Protein AF-A0A2M7MSL5-F1 (afdb_monomer)

Solvent-accessible surface area (backbone atoms only — not comparable to full-atom values): 5335 Å² total; per-residue (Å²): 137,92,81,90,79,94,71,60,69,68,60,51,52,53,47,42,52,52,16,54,78,70,78,41,50,56,66,59,48,51,52,51,53,50,48,49,66,73,65,53,67,76,76,72,66,83,70,76,83,78,79,73,89,79,81,90,74,94,68,81,61,90,91,64,56,86,88,42,64,66,69,45,48,54,66,65,67,77,107

Nearest PDB structures (foldseek):
  5x3t-assembly1_G  TM=6.299E-01  e=2.898E-01  Mycobacterium tuberculosis H37Rv

pLDDT: mean 88.01, std 8.88, range [56.06, 97.5]

Radius of gyration: 28.51 Å; Cα contacts (8 Å, |Δi|>4): 15; chains: 1; bounding box: 48×28×70 Å

Structure (mmCIF, N/CA/C/O backbone):
data_AF-A0A2M7MSL5-F1
#
_entry.id   AF-A0A2M7MSL5-F1
#
loop_
_atom_site.group_PDB
_atom_site.id
_atom_site.type_symbol
_atom_site.label_atom_id
_atom_site.label_alt_id
_atom_site.label_comp_id
_atom_site.label_asym_id
_atom_site.label_entity_id
_atom_site.label_seq_id
_atom_site.pdbx_PDB_ins_code
_atom_site.Cartn_x
_atom_site.Cartn_y
_atom_site.Cartn_z
_atom_site.occupancy
_atom_site.B_iso_or_equiv
_atom_site.auth_seq_id
_atom_site.auth_comp_id
_atom_site.auth_asym_id
_atom_site.auth_atom_id
_atom_site.pdbx_PDB_model_num
ATOM 1 N N . MET A 1 1 ? -8.593 -14.497 8.728 1.00 86.19 1 MET A N 1
ATOM 2 C CA . MET A 1 1 ? -8.132 -14.914 10.075 1.00 86.19 1 MET A CA 1
ATOM 3 C C . MET A 1 1 ? -8.335 -13.746 11.030 1.00 86.19 1 MET A C 1
ATOM 5 O O . MET A 1 1 ? -8.145 -12.617 10.597 1.00 86.19 1 MET A O 1
ATOM 9 N N . ARG A 1 2 ? -8.753 -13.982 12.282 1.00 91.62 2 ARG A N 1
ATOM 10 C CA . ARG A 1 2 ? -8.829 -12.934 13.314 1.00 91.62 2 ARG A CA 1
ATOM 11 C C . ARG A 1 2 ? -7.561 -12.997 14.160 1.00 91.62 2 ARG A C 1
ATOM 13 O O . ARG A 1 2 ? -7.291 -14.035 14.754 1.00 91.62 2 ARG A O 1
ATOM 20 N N . THR A 1 3 ? -6.829 -11.892 14.219 1.00 92.19 3 THR A N 1
ATOM 21 C CA . THR A 1 3 ? -5.580 -11.776 14.977 1.00 92.19 3 THR A CA 1
ATOM 22 C C . THR A 1 3 ? -5.670 -10.557 15.882 1.00 92.19 3 THR A C 1
ATOM 24 O O . THR A 1 3 ? -6.116 -9.498 15.442 1.00 92.19 3 THR A O 1
ATOM 27 N N . THR A 1 4 ? -5.264 -10.705 17.140 1.00 93.94 4 THR A N 1
ATOM 28 C CA . THR A 1 4 ? -5.129 -9.584 18.075 1.00 93.94 4 THR A CA 1
ATOM 29 C C . THR A 1 4 ? -3.681 -9.113 18.044 1.00 93.94 4 THR A C 1
ATOM 31 O O . THR A 1 4 ? -2.775 -9.925 18.213 1.00 93.94 4 THR A O 1
ATOM 34 N N . ILE A 1 5 ? -3.466 -7.820 17.818 1.00 91.88 5 ILE A N 1
ATOM 35 C CA . ILE A 1 5 ? -2.142 -7.191 17.830 1.00 91.88 5 ILE A CA 1
ATOM 36 C C . ILE A 1 5 ? -2.103 -6.130 18.925 1.00 91.88 5 ILE A C 1
ATOM 38 O O . ILE A 1 5 ? -3.125 -5.511 19.220 1.00 91.88 5 ILE A O 1
ATOM 42 N N . GLN A 1 6 ? -0.932 -5.916 19.516 1.00 95.31 6 GLN A N 1
ATOM 43 C CA . GLN A 1 6 ? -0.703 -4.761 20.376 1.00 95.31 6 GLN A CA 1
ATOM 44 C C . GLN A 1 6 ? -0.307 -3.573 19.501 1.00 95.31 6 GLN A C 1
ATOM 46 O O . GLN A 1 6 ? 0.566 -3.694 18.642 1.00 95.31 6 GLN A O 1
ATOM 51 N N . LEU A 1 7 ? -0.978 -2.443 19.700 1.00 93.31 7 LEU A N 1
ATOM 52 C CA . LEU A 1 7 ? -0.744 -1.201 18.975 1.00 93.31 7 LEU A CA 1
ATOM 53 C C . LEU A 1 7 ? -0.742 -0.061 19.988 1.00 93.31 7 LEU A C 1
ATOM 55 O O . LEU A 1 7 ? -1.522 -0.095 20.934 1.00 93.31 7 LEU A O 1
ATOM 59 N N . ASP A 1 8 ? 0.125 0.924 19.783 1.00 97.31 8 ASP A N 1
ATOM 60 C CA . ASP A 1 8 ? 0.085 2.165 20.554 1.00 97.31 8 ASP A CA 1
ATOM 61 C C . ASP A 1 8 ? -1.295 2.840 20.429 1.00 97.31 8 ASP A C 1
ATOM 63 O O . ASP A 1 8 ? -1.865 2.902 19.334 1.00 97.31 8 ASP A O 1
ATOM 67 N N . ASP A 1 9 ? -1.827 3.346 21.542 1.00 96.25 9 ASP A N 1
ATOM 68 C CA . ASP A 1 9 ? -3.186 3.898 21.602 1.00 96.25 9 ASP A CA 1
ATOM 69 C C . ASP A 1 9 ? -3.351 5.131 20.702 1.00 96.25 9 ASP A C 1
ATOM 71 O O . ASP A 1 9 ? -4.374 5.280 20.025 1.00 96.25 9 ASP A O 1
ATOM 75 N N . ASN A 1 10 ? -2.332 5.996 20.625 1.00 97.50 10 ASN A N 1
ATOM 76 C CA . ASN A 1 10 ? -2.386 7.173 19.758 1.00 97.50 10 ASN A CA 1
ATOM 77 C C . ASN A 1 10 ? -2.385 6.753 18.288 1.00 97.50 10 ASN A C 1
ATOM 79 O O . ASN A 1 10 ? -3.165 7.273 17.486 1.00 97.50 10 ASN A O 1
ATOM 83 N N . LEU A 1 11 ? -1.550 5.773 17.935 1.00 96.06 11 LEU A N 1
ATOM 84 C CA . LEU A 1 11 ? -1.506 5.219 16.586 1.00 96.06 11 LEU A CA 1
ATOM 85 C C . LEU A 1 11 ? -2.830 4.540 16.203 1.00 96.06 11 LEU A C 1
ATOM 87 O O . LEU A 1 11 ? -3.296 4.698 15.073 1.00 96.06 11 LEU A O 1
ATOM 91 N N . HIS A 1 12 ? -3.464 3.831 17.138 1.00 95.81 12 HIS A N 1
ATOM 92 C CA . HIS A 1 12 ? -4.774 3.220 16.931 1.00 95.81 12 HIS A CA 1
ATOM 93 C C . HIS A 1 12 ? -5.853 4.270 16.622 1.00 95.81 12 HIS A C 1
ATOM 95 O O . HIS A 1 12 ? -6.606 4.120 15.654 1.00 95.81 12 HIS A O 1
ATOM 101 N N . GLU A 1 13 ? -5.898 5.365 17.382 1.00 97.00 13 GLU A N 1
ATOM 102 C CA . GLU A 1 13 ? -6.850 6.455 17.147 1.00 97.00 13 GLU A CA 1
ATOM 103 C C . GLU A 1 13 ? -6.587 7.193 15.828 1.00 97.00 13 GLU A C 1
ATOM 105 O O . GLU A 1 13 ? -7.522 7.478 15.072 1.00 97.00 13 GLU A O 1
ATOM 110 N N . MET A 1 14 ? -5.320 7.442 15.486 1.00 96.62 14 MET A N 1
ATOM 111 C CA . MET A 1 14 ? -4.950 8.024 14.193 1.00 96.62 14 MET A CA 1
ATOM 112 C C . MET A 1 14 ? -5.384 7.134 13.024 1.00 96.62 14 MET A C 1
ATOM 114 O O . MET A 1 14 ? -5.999 7.618 12.071 1.00 96.62 14 ME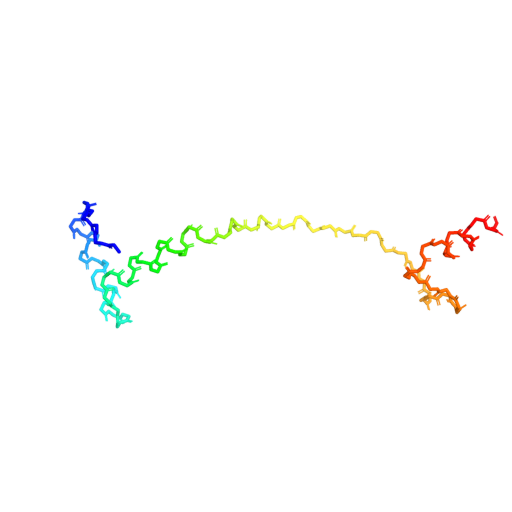T A O 1
ATOM 118 N N . ALA A 1 15 ? -5.118 5.829 13.109 1.00 96.12 15 ALA A N 1
ATOM 119 C CA . ALA A 1 15 ? -5.500 4.871 12.078 1.00 96.12 15 ALA A CA 1
ATOM 120 C C . ALA A 1 15 ? -7.026 4.773 11.933 1.00 96.12 15 ALA A C 1
ATOM 122 O O . ALA A 1 15 ? -7.539 4.726 10.814 1.00 96.12 15 ALA A O 1
ATOM 123 N N . ARG A 1 16 ? -7.769 4.810 13.046 1.00 96.00 16 ARG A N 1
ATOM 124 C CA . ARG A 1 16 ? -9.237 4.820 13.040 1.00 96.00 16 ARG A CA 1
ATOM 125 C C . ARG A 1 16 ? -9.792 6.057 12.335 1.00 96.00 16 ARG A C 1
ATOM 127 O O . ARG A 1 16 ? -10.661 5.916 11.476 1.00 96.00 16 ARG A O 1
ATOM 134 N N . ARG A 1 17 ? -9.277 7.249 12.655 1.00 97.50 17 ARG A N 1
ATOM 135 C CA . ARG A 1 17 ? -9.680 8.504 11.993 1.00 97.50 17 ARG A CA 1
ATOM 136 C C . ARG A 1 17 ? -9.374 8.472 10.500 1.00 97.50 17 ARG A C 1
ATOM 138 O O . ARG A 1 17 ? -10.227 8.839 9.697 1.00 97.50 17 ARG A O 1
ATOM 145 N N . TYR A 1 18 ?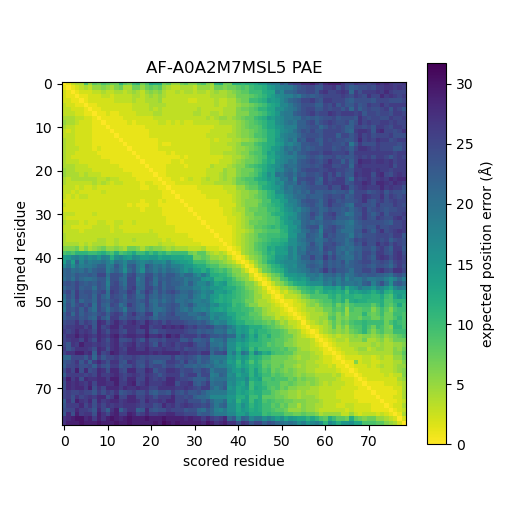 -8.191 7.984 10.127 1.00 97.19 18 TYR A N 1
ATOM 146 C CA . TYR A 1 18 ? -7.812 7.825 8.726 1.00 97.19 18 TYR A CA 1
ATOM 147 C C . TYR A 1 18 ? -8.747 6.855 7.992 1.00 97.19 18 TYR A C 1
ATOM 149 O O . TYR A 1 18 ? -9.218 7.165 6.900 1.00 97.19 18 TYR A O 1
ATOM 157 N N . ALA A 1 19 ? -9.069 5.708 8.595 1.00 97.06 19 ALA A N 1
ATOM 158 C CA . ALA A 1 19 ? -9.983 4.735 8.006 1.00 97.06 19 ALA A CA 1
ATOM 159 C C . ALA A 1 19 ? -11.378 5.342 7.779 1.00 97.06 19 ALA A C 1
ATOM 161 O O . ALA A 1 19 ? -11.904 5.261 6.672 1.00 97.06 19 ALA A O 1
ATOM 162 N N . GLN A 1 20 ? -11.931 6.030 8.785 1.00 97.19 20 GLN A N 1
ATOM 163 C CA . GLN A 1 20 ? -13.230 6.704 8.692 1.00 97.19 20 GLN A CA 1
ATOM 164 C C . GLN A 1 20 ? -13.254 7.784 7.607 1.00 97.19 20 GLN A C 1
ATOM 166 O O . GLN A 1 20 ? -14.180 7.810 6.801 1.00 97.19 20 GLN A O 1
ATOM 171 N N . ALA A 1 21 ? -12.219 8.628 7.542 1.00 97.25 21 ALA A N 1
ATOM 172 C CA . ALA A 1 21 ? -12.097 9.661 6.514 1.00 97.25 21 ALA A CA 1
ATOM 173 C C . ALA A 1 21 ? -12.060 9.077 5.088 1.00 97.25 21 ALA A C 1
ATOM 175 O O . ALA A 1 21 ? -12.521 9.718 4.150 1.00 97.25 21 ALA A O 1
ATOM 176 N N . ASN A 1 22 ? -11.555 7.849 4.934 1.00 96.06 22 ASN A N 1
ATOM 177 C CA . ASN A 1 22 ? -11.498 7.124 3.663 1.00 96.06 22 ASN A CA 1
ATOM 178 C C . ASN A 1 22 ? -12.670 6.142 3.462 1.00 96.06 22 ASN A C 1
ATOM 180 O O . ASN A 1 22 ? -12.634 5.342 2.528 1.00 96.06 22 ASN A O 1
ATOM 184 N N . GLY A 1 23 ? -13.692 6.155 4.330 1.00 96.56 23 GLY A N 1
ATOM 185 C CA . GLY A 1 23 ? -14.854 5.262 4.230 1.00 96.56 23 GLY A CA 1
ATOM 186 C C . GLY A 1 23 ? -14.531 3.773 4.422 1.00 96.56 23 GLY A C 1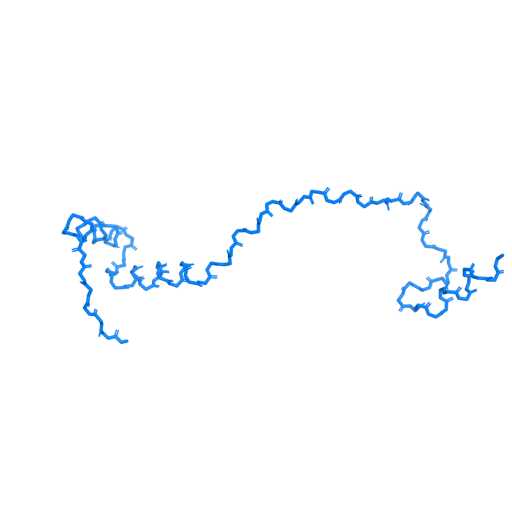
ATOM 187 O O . GLY A 1 23 ? -15.248 2.915 3.911 1.00 96.56 23 GLY A O 1
ATOM 188 N N . LYS A 1 24 ? -13.445 3.450 5.130 1.00 95.94 24 LYS A N 1
ATOM 189 C CA . LYS A 1 24 ? -12.955 2.084 5.360 1.00 95.94 24 LYS A CA 1
ATOM 190 C C . LYS A 1 24 ? -13.028 1.711 6.841 1.00 95.94 24 LYS A C 1
ATOM 192 O O . LYS A 1 24 ? -13.009 2.559 7.731 1.00 95.94 24 LYS A O 1
ATOM 197 N N . THR A 1 25 ? -13.072 0.411 7.121 1.00 96.19 25 THR A N 1
ATOM 198 C CA . THR A 1 25 ? -12.863 -0.104 8.481 1.00 96.19 25 THR A CA 1
ATOM 199 C C . THR A 1 25 ? -11.369 -0.147 8.801 1.00 96.19 25 THR A C 1
ATOM 201 O O . THR A 1 25 ? -10.538 -0.275 7.900 1.00 96.19 25 THR A O 1
ATOM 204 N N . LEU A 1 26 ? -11.010 -0.094 10.090 1.00 94.50 26 LEU A N 1
ATOM 205 C CA . LEU A 1 26 ? -9.613 -0.228 10.522 1.00 94.50 26 LEU A CA 1
ATOM 206 C C . LEU A 1 26 ? -8.992 -1.547 10.033 1.00 94.50 26 LEU A C 1
ATOM 208 O O . LEU A 1 26 ? -7.836 -1.571 9.629 1.00 94.50 26 LEU A O 1
ATOM 212 N N . THR A 1 27 ? -9.768 -2.634 10.020 1.00 94.94 27 THR A N 1
ATOM 213 C CA . THR A 1 27 ? -9.322 -3.943 9.525 1.00 94.94 27 THR A CA 1
ATOM 214 C C . THR A 1 27 ? -9.019 -3.919 8.029 1.00 94.94 27 THR A C 1
ATOM 216 O O . THR A 1 27 ? -7.968 -4.411 7.630 1.00 94.94 27 THR A O 1
ATOM 219 N N . ALA A 1 28 ? -9.898 -3.326 7.212 1.00 95.50 28 ALA A N 1
ATOM 220 C CA . ALA A 1 28 ? -9.680 -3.207 5.770 1.00 95.50 28 ALA A CA 1
ATOM 221 C C . ALA A 1 28 ? -8.441 -2.356 5.458 1.00 95.50 28 ALA A C 1
ATOM 223 O O . ALA A 1 28 ? -7.629 -2.740 4.620 1.00 95.50 28 ALA A O 1
ATOM 224 N N . LEU A 1 29 ? -8.261 -1.250 6.190 1.00 96.06 29 LEU A N 1
ATOM 225 C CA . LEU A 1 29 ? -7.061 -0.422 6.098 1.00 96.06 29 LEU A CA 1
ATOM 226 C C . LEU A 1 29 ? -5.797 -1.220 6.448 1.00 96.06 29 LEU A C 1
ATOM 228 O O . LEU A 1 29 ? -4.814 -1.165 5.715 1.00 96.06 29 LEU A O 1
ATOM 232 N N . LEU A 1 30 ? -5.812 -1.968 7.556 1.00 94.81 30 LEU A N 1
ATOM 233 C CA . LEU A 1 30 ? -4.656 -2.763 7.975 1.00 94.81 30 LEU A CA 1
ATOM 234 C C . LEU A 1 30 ? -4.291 -3.822 6.934 1.00 94.81 30 LEU A C 1
ATOM 236 O O . LEU A 1 30 ? -3.115 -4.011 6.635 1.00 94.81 30 LEU A O 1
ATOM 240 N N . GLU A 1 31 ? -5.291 -4.513 6.387 1.00 94.94 31 GLU A N 1
ATOM 241 C CA . GLU A 1 31 ? -5.077 -5.534 5.367 1.00 94.94 31 GLU A CA 1
ATOM 242 C C . GLU A 1 31 ? -4.463 -4.939 4.095 1.00 94.94 31 GLU A C 1
ATOM 244 O O . GLU A 1 31 ? -3.497 -5.487 3.566 1.00 94.94 31 GLU A O 1
ATOM 249 N N . GLU A 1 32 ? -4.987 -3.807 3.629 1.00 94.25 32 GLU A N 1
ATOM 250 C CA . GLU A 1 32 ? -4.467 -3.088 2.466 1.00 94.25 32 GLU A CA 1
ATOM 251 C C . GLU A 1 32 ? -3.010 -2.671 2.668 1.00 94.25 32 GLU A C 1
ATOM 253 O O . GLU A 1 32 ? -2.166 -2.990 1.833 1.00 94.25 32 GLU A O 1
ATOM 258 N N . LEU A 1 33 ? -2.694 -2.048 3.807 1.00 93.88 33 LEU A N 1
ATOM 259 C CA . LEU A 1 33 ? -1.332 -1.619 4.123 1.00 93.88 33 LEU A CA 1
ATOM 260 C C . LEU A 1 33 ? -0.371 -2.808 4.226 1.00 93.88 33 LEU A C 1
ATOM 262 O O . LEU A 1 33 ? 0.746 -2.744 3.716 1.00 93.88 33 LEU A O 1
ATOM 266 N N . LEU A 1 34 ? -0.788 -3.913 4.851 1.00 94.12 34 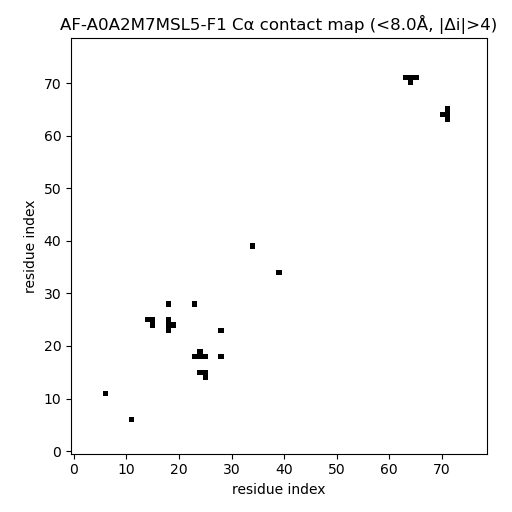LEU A N 1
ATOM 267 C CA . LEU A 1 34 ? 0.027 -5.126 4.937 1.00 94.12 34 LEU A CA 1
ATOM 268 C C . LEU A 1 34 ? 0.276 -5.732 3.556 1.00 94.12 34 LEU A C 1
ATOM 270 O O . LEU A 1 34 ? 1.411 -6.085 3.239 1.00 94.12 34 LEU A O 1
ATOM 274 N N . ARG A 1 35 ? -0.756 -5.818 2.711 1.00 93.50 35 ARG A N 1
ATOM 275 C CA . ARG A 1 35 ? -0.611 -6.291 1.329 1.00 93.50 35 ARG A CA 1
ATOM 276 C C . ARG A 1 35 ? 0.317 -5.385 0.540 1.00 93.50 35 ARG A C 1
ATOM 278 O O . ARG A 1 35 ? 1.215 -5.896 -0.115 1.00 93.50 35 ARG A O 1
ATOM 285 N N . GLU A 1 36 ? 0.149 -4.071 0.630 1.00 93.31 36 GLU A N 1
ATOM 286 C CA . GLU A 1 36 ? 1.018 -3.113 -0.047 1.00 93.31 36 GLU A CA 1
ATOM 287 C C . GLU A 1 36 ? 2.469 -3.295 0.400 1.00 93.31 36 GLU A C 1
ATOM 289 O O . GLU A 1 36 ? 3.348 -3.422 -0.442 1.00 93.31 36 GLU A O 1
ATOM 294 N N . LYS A 1 37 ? 2.742 -3.394 1.706 1.00 91.56 37 LYS A N 1
ATOM 295 C CA . LYS A 1 37 ? 4.114 -3.563 2.208 1.00 91.56 37 LYS A CA 1
ATOM 296 C C . LYS A 1 37 ? 4.743 -4.904 1.845 1.00 91.56 37 LYS A C 1
ATOM 298 O O . LYS A 1 37 ? 5.938 -4.934 1.571 1.00 91.56 37 LYS A O 1
ATOM 303 N N . LEU A 1 38 ? 3.970 -5.988 1.839 1.00 92.19 38 LEU A N 1
ATOM 304 C CA . LEU A 1 38 ? 4.480 -7.331 1.544 1.00 92.19 38 LEU A CA 1
ATOM 305 C C . LEU A 1 38 ? 4.579 -7.618 0.039 1.00 92.19 38 LEU A C 1
ATOM 307 O O . LEU A 1 38 ? 5.424 -8.408 -0.374 1.00 92.19 38 LEU A O 1
ATOM 311 N N . LEU A 1 39 ? 3.727 -6.997 -0.782 1.00 89.81 39 LEU A N 1
ATOM 312 C CA . LEU A 1 39 ? 3.709 -7.171 -2.240 1.00 89.81 39 LEU A CA 1
ATOM 313 C C . LEU A 1 39 ? 4.448 -6.063 -2.987 1.00 89.81 39 LEU A C 1
ATOM 315 O O . LEU A 1 39 ? 4.732 -6.229 -4.177 1.00 89.81 39 LEU A O 1
ATOM 319 N N . ALA A 1 40 ? 4.765 -4.943 -2.329 1.00 81.69 40 ALA A N 1
ATOM 320 C CA . ALA A 1 40 ? 5.615 -3.917 -2.906 1.00 81.69 40 ALA A CA 1
ATOM 321 C C . ALA A 1 40 ? 6.937 -4.560 -3.318 1.00 81.69 40 ALA A C 1
ATOM 323 O O . ALA A 1 40 ? 7.770 -4.936 -2.492 1.00 81.69 40 ALA A O 1
ATOM 324 N N . ARG A 1 41 ? 7.147 -4.663 -4.634 1.00 73.00 41 ARG A N 1
ATOM 325 C CA . ARG A 1 41 ? 8.477 -4.942 -5.162 1.00 73.00 41 ARG A CA 1
ATOM 326 C C . ARG A 1 41 ? 9.401 -3.837 -4.659 1.00 73.00 41 ARG A C 1
ATOM 328 O O . ARG A 1 41 ? 8.975 -2.676 -4.650 1.00 73.00 41 ARG A O 1
ATOM 335 N N . PRO A 1 42 ? 10.647 -4.164 -4.270 1.00 74.88 42 PRO A N 1
ATOM 336 C CA . PRO A 1 42 ? 11.619 -3.132 -3.950 1.00 74.88 42 PRO A CA 1
ATOM 337 C C . PRO A 1 42 ? 11.596 -2.124 -5.093 1.00 74.88 42 PRO A C 1
ATOM 339 O O . PRO A 1 42 ? 11.614 -2.529 -6.263 1.00 74.88 42 PRO A O 1
ATOM 342 N N . LYS A 1 43 ? 11.470 -0.829 -4.759 1.00 67.38 43 LYS A N 1
ATOM 343 C CA . LYS A 1 43 ? 11.628 0.243 -5.745 1.00 67.38 43 LYS A CA 1
ATOM 344 C C . LYS A 1 43 ? 12.879 -0.124 -6.523 1.00 67.38 43 LYS A C 1
ATOM 346 O O . LYS A 1 43 ? 13.949 -0.212 -5.920 1.00 67.38 43 LYS A O 1
ATOM 351 N N . ARG A 1 44 ? 12.728 -0.423 -7.820 1.00 65.56 44 ARG A N 1
ATOM 352 C CA . ARG A 1 44 ? 13.890 -0.605 -8.685 1.00 65.56 44 ARG A CA 1
ATOM 353 C C . ARG A 1 44 ? 14.712 0.649 -8.447 1.00 65.56 44 ARG A C 1
ATOM 355 O O . ARG A 1 44 ? 14.186 1.750 -8.637 1.00 65.56 44 ARG A O 1
ATOM 362 N N . LEU A 1 45 ? 15.931 0.475 -7.932 1.00 70.62 45 LEU A N 1
ATOM 363 C CA . LEU A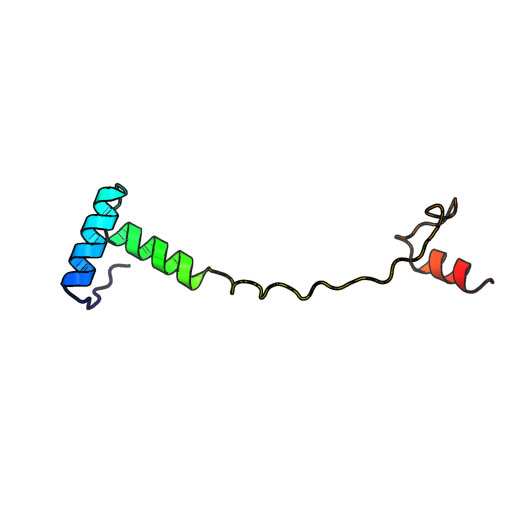 1 45 ? 16.905 1.557 -7.916 1.00 70.62 45 LEU A CA 1
ATOM 364 C C . LEU A 1 45 ? 16.829 2.204 -9.300 1.00 70.62 45 LEU A C 1
ATOM 366 O O . LEU A 1 45 ? 16.661 1.446 -10.267 1.00 70.62 45 LEU A O 1
ATOM 370 N N . PRO A 1 46 ? 16.835 3.547 -9.409 1.00 69.31 46 PRO A N 1
ATOM 371 C CA . PRO A 1 46 ? 16.856 4.191 -10.713 1.00 69.31 46 PRO A CA 1
ATOM 372 C C . PRO A 1 46 ? 17.930 3.480 -11.528 1.00 69.31 46 PRO A C 1
ATOM 374 O O . PRO A 1 46 ? 19.094 3.462 -11.128 1.00 69.31 46 PRO A O 1
ATOM 377 N N . ALA A 1 47 ? 17.489 2.747 -12.555 1.00 69.50 47 ALA A N 1
ATOM 378 C CA . ALA A 1 47 ? 18.396 1.925 -13.326 1.00 69.50 47 ALA A CA 1
ATOM 379 C C . ALA A 1 47 ? 19.417 2.894 -13.904 1.00 69.50 47 ALA A C 1
ATOM 381 O O . ALA A 1 47 ? 19.025 3.926 -14.458 1.00 69.50 47 ALA A O 1
ATOM 382 N N . GLU A 1 48 ? 20.702 2.604 -13.713 1.00 76.88 48 GLU A N 1
ATOM 383 C CA . GLU A 1 48 ? 21.739 3.403 -14.342 1.00 76.88 48 GLU A CA 1
ATOM 384 C C . GLU A 1 48 ? 21.409 3.481 -15.834 1.00 76.88 48 GLU A C 1
ATOM 386 O O . GLU A 1 48 ? 21.058 2.474 -16.458 1.00 76.88 48 GLU A O 1
ATOM 391 N N . GLN A 1 49 ? 21.391 4.697 -16.378 1.00 77.94 49 GLN A N 1
ATOM 392 C CA . GLN A 1 49 ? 20.969 4.905 -17.752 1.00 77.94 49 GLN A CA 1
ATOM 393 C C . GLN A 1 49 ? 22.009 4.258 -18.670 1.00 77.94 49 GLN A C 1
ATOM 395 O O . GLN A 1 49 ? 23.051 4.841 -18.961 1.00 77.94 49 GLN A O 1
ATOM 400 N N . VAL A 1 50 ? 21.737 3.032 -19.119 1.00 81.00 50 VAL A N 1
ATOM 401 C CA . VAL A 1 50 ? 22.629 2.321 -20.032 1.00 81.00 50 VAL A CA 1
ATOM 402 C C . VAL A 1 50 ? 22.570 3.020 -21.383 1.00 81.00 50 VAL A C 1
ATOM 404 O O . VAL A 1 50 ? 21.578 2.938 -22.109 1.00 81.00 50 VAL A O 1
ATOM 407 N N . LYS A 1 51 ? 23.653 3.711 -21.741 1.00 84.00 51 LYS A N 1
ATOM 408 C CA . LYS A 1 51 ? 23.828 4.249 -23.087 1.00 84.00 51 LYS A CA 1
ATOM 409 C C . LYS A 1 51 ? 24.283 3.120 -24.007 1.00 84.00 51 LYS A C 1
ATOM 411 O O . LYS A 1 51 ? 25.470 2.808 -24.084 1.00 84.00 51 LYS A O 1
ATOM 416 N N . LEU A 1 52 ? 23.331 2.501 -24.701 1.00 85.62 52 LEU A N 1
ATOM 417 C CA . LEU A 1 52 ? 23.643 1.523 -25.740 1.00 85.62 52 LEU A CA 1
ATOM 418 C C . LEU A 1 52 ? 24.438 2.206 -26.858 1.00 85.62 52 LEU A C 1
ATOM 420 O O . LEU A 1 52 ? 24.095 3.305 -27.300 1.00 85.62 52 LEU A O 1
ATOM 424 N N . LYS A 1 53 ? 25.513 1.557 -27.315 1.00 84.69 53 LYS A N 1
ATOM 425 C CA . LYS A 1 53 ? 26.218 1.990 -28.523 1.00 84.69 53 LYS A CA 1
ATOM 426 C C . LYS A 1 53 ? 25.275 1.799 -29.706 1.00 84.69 53 LYS A C 1
ATOM 428 O O . LYS A 1 53 ? 24.938 0.670 -30.046 1.00 84.69 53 LYS A O 1
ATOM 433 N N . THR A 1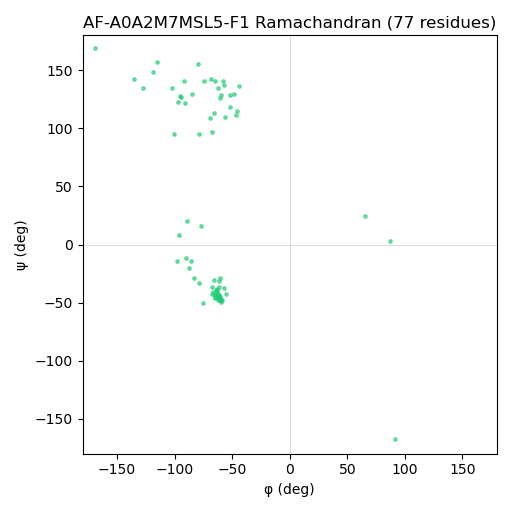 54 ? 24.854 2.895 -30.321 1.00 83.69 54 THR A N 1
ATOM 434 C CA . THR A 1 54 ? 24.113 2.863 -31.579 1.00 83.69 54 THR A CA 1
ATOM 435 C C . THR A 1 54 ? 25.089 2.973 -32.743 1.00 83.69 54 THR A C 1
ATOM 437 O O . THR A 1 54 ? 26.075 3.711 -32.683 1.00 83.69 54 THR A O 1
ATOM 440 N N . VAL A 1 55 ? 24.825 2.219 -33.807 1.00 80.62 55 VAL A N 1
ATOM 441 C CA . VAL A 1 55 ? 25.530 2.350 -35.084 1.00 80.62 55 VAL A CA 1
ATOM 442 C C . VAL A 1 55 ? 24.631 3.111 -36.053 1.00 80.62 55 VAL A C 1
ATOM 444 O O . VAL A 1 55 ? 23.431 2.850 -36.131 1.00 80.62 55 VAL A O 1
ATOM 447 N N . ASN A 1 56 ? 25.191 4.085 -36.769 1.00 80.94 56 ASN A N 1
ATOM 448 C CA . ASN A 1 56 ? 24.452 4.813 -37.799 1.00 80.94 56 ASN A CA 1
ATOM 449 C C . ASN A 1 56 ? 24.285 3.928 -39.043 1.00 80.94 56 ASN A C 1
ATOM 451 O O . ASN A 1 56 ? 25.218 3.236 -39.446 1.00 80.94 56 ASN A O 1
ATOM 455 N N . GLY A 1 57 ? 23.118 3.982 -39.684 1.00 81.12 57 GLY A N 1
ATOM 456 C CA . GLY A 1 57 ? 22.820 3.208 -40.888 1.00 81.12 57 GLY A CA 1
ATOM 457 C C . GLY A 1 57 ? 21.526 3.664 -41.557 1.00 81.12 57 GLY A C 1
ATOM 458 O O . GLY A 1 57 ? 20.758 4.433 -40.985 1.00 81.12 57 GLY A O 1
ATOM 459 N N . ARG A 1 58 ? 21.272 3.185 -42.780 1.00 83.25 58 ARG A N 1
ATOM 460 C CA . ARG A 1 58 ? 20.044 3.481 -43.549 1.00 83.25 58 ARG A CA 1
ATOM 461 C C . ARG A 1 58 ? 18.903 2.488 -43.269 1.00 83.25 58 ARG A C 1
ATOM 463 O O . ARG A 1 58 ? 17.983 2.372 -44.068 1.00 83.25 58 ARG A O 1
ATOM 470 N N . GLY A 1 59 ? 18.968 1.787 -42.138 1.00 80.81 59 GLY A N 1
ATOM 471 C CA . GLY A 1 59 ? 18.073 0.680 -41.806 1.00 80.81 59 GLY A CA 1
ATOM 472 C C . GLY A 1 59 ? 18.624 -0.676 -42.248 1.00 80.81 59 GLY A C 1
ATOM 473 O O . GLY A 1 59 ? 19.808 -0.806 -42.566 1.00 80.81 59 GLY A O 1
ATOM 474 N N . MET A 1 60 ? 17.757 -1.686 -42.219 1.00 81.44 60 MET A N 1
ATOM 475 C CA . MET A 1 60 ? 18.105 -3.067 -42.552 1.00 81.44 60 MET A CA 1
ATOM 476 C C . MET A 1 60 ? 18.426 -3.202 -44.045 1.00 81.44 60 MET A C 1
ATOM 478 O O . MET A 1 60 ? 17.796 -2.566 -44.894 1.00 81.44 60 MET A O 1
ATOM 482 N N . LEU A 1 61 ? 19.410 -4.039 -44.374 1.00 82.69 61 LEU A N 1
ATOM 483 C CA . LEU A 1 61 ? 19.671 -4.424 -45.759 1.00 82.69 61 LEU A CA 1
ATOM 484 C C . LEU A 1 61 ? 18.472 -5.222 -46.295 1.00 82.69 61 LEU A C 1
ATOM 486 O O . LEU A 1 61 ? 17.882 -6.035 -45.586 1.00 82.69 61 LEU A O 1
ATOM 490 N N . ARG A 1 62 ? 18.095 -4.989 -47.557 1.00 81.75 62 ARG A N 1
ATOM 491 C CA . ARG A 1 62 ? 16.977 -5.703 -48.189 1.00 81.75 62 ARG A CA 1
ATOM 492 C C . ARG A 1 62 ? 17.276 -7.206 -48.218 1.00 81.75 62 ARG A C 1
ATOM 494 O O . ARG A 1 62 ? 18.298 -7.600 -48.768 1.00 81.75 62 ARG A O 1
ATOM 501 N N . GLY A 1 63 ? 16.355 -8.013 -47.694 1.00 82.94 63 GLY A N 1
ATOM 502 C CA . GLY A 1 63 ? 16.480 -9.474 -47.658 1.00 82.94 63 GLY A CA 1
ATOM 503 C C . GLY A 1 63 ? 17.228 -10.023 -46.441 1.00 82.94 63 GLY A C 1
ATOM 504 O O . GLY A 1 63 ? 17.411 -11.230 -46.368 1.00 82.94 63 GLY A O 1
ATOM 505 N N . VAL A 1 64 ? 17.636 -9.165 -45.498 1.00 86.38 64 VAL A N 1
ATOM 506 C CA . VAL A 1 64 ? 18.168 -9.597 -44.201 1.00 86.38 64 VAL A CA 1
ATOM 507 C C . VAL A 1 64 ? 17.023 -9.703 -43.206 1.00 86.38 64 VAL A C 1
ATOM 509 O O . VAL A 1 64 ? 16.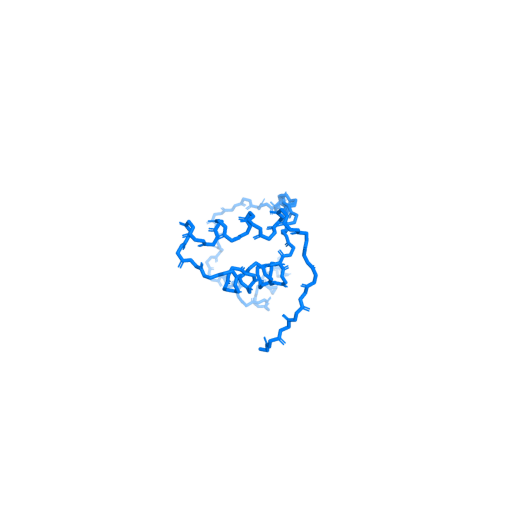335 -8.713 -42.950 1.00 86.38 64 VAL A O 1
ATOM 512 N N . ASP A 1 65 ? 16.849 -10.896 -42.653 1.00 85.38 65 ASP A N 1
ATOM 513 C CA . ASP A 1 65 ? 15.986 -11.154 -41.508 1.00 85.38 65 ASP A CA 1
ATOM 514 C C . ASP A 1 65 ? 16.838 -11.126 -40.229 1.00 85.38 65 ASP A C 1
ATOM 516 O O . ASP A 1 65 ? 17.890 -11.760 -40.175 1.00 85.38 65 ASP A O 1
ATOM 520 N N . LEU A 1 66 ? 16.428 -10.345 -39.226 1.00 86.44 66 LEU A N 1
ATOM 521 C CA . LEU A 1 66 ? 17.136 -10.252 -37.942 1.00 86.44 66 LEU A CA 1
ATOM 522 C C . LEU A 1 66 ? 16.646 -11.280 -36.916 1.00 86.44 66 LEU A C 1
ATOM 524 O O . LEU A 1 66 ? 17.302 -11.441 -35.889 1.00 86.44 66 LEU A O 1
ATOM 528 N N . ASP A 1 67 ? 15.522 -11.950 -37.177 1.00 89.19 67 ASP A N 1
ATOM 529 C CA . ASP A 1 67 ? 14.997 -13.005 -36.308 1.00 89.19 67 ASP A CA 1
ATOM 530 C C . ASP A 1 67 ? 15.623 -14.381 -36.633 1.00 89.19 67 ASP A C 1
ATOM 532 O O . ASP A 1 67 ? 15.555 -15.301 -35.813 1.00 89.19 67 ASP A O 1
ATOM 536 N N . ASP A 1 68 ? 16.295 -14.517 -37.788 1.00 90.56 68 ASP A N 1
ATOM 537 C CA . ASP A 1 68 ? 17.077 -15.701 -38.170 1.00 90.56 68 ASP A CA 1
ATOM 538 C C . ASP A 1 68 ? 18.582 -15.485 -37.944 1.00 90.56 68 ASP A C 1
ATOM 540 O O . ASP A 1 68 ? 19.325 -14.977 -38.791 1.00 90.56 68 ASP A O 1
ATOM 544 N N . ASN A 1 69 ? 19.047 -15.928 -36.776 1.00 90.19 69 ASN A N 1
ATOM 545 C CA . ASN A 1 69 ? 20.447 -15.808 -36.379 1.00 90.19 69 ASN A CA 1
ATOM 546 C C . ASN A 1 69 ? 21.420 -16.557 -37.307 1.00 90.19 69 ASN A C 1
ATOM 548 O O . ASN A 1 69 ? 22.567 -16.128 -37.428 1.00 90.19 69 ASN A O 1
ATOM 552 N N . ALA A 1 70 ? 21.007 -17.673 -37.920 1.00 90.69 70 ALA A N 1
ATOM 553 C CA . ALA A 1 70 ? 21.900 -18.492 -38.738 1.00 90.69 70 ALA A CA 1
ATOM 554 C C . ALA A 1 70 ? 22.148 -17.824 -40.095 1.00 90.69 70 ALA A C 1
ATOM 556 O O . ALA A 1 70 ? 23.296 -17.586 -40.467 1.00 90.69 70 ALA A O 1
ATOM 557 N N . ALA A 1 71 ? 21.071 -17.426 -40.778 1.00 87.00 71 ALA A N 1
ATOM 558 C CA . ALA A 1 71 ? 21.161 -16.725 -42.056 1.00 87.00 71 ALA A CA 1
ATOM 559 C C . ALA A 1 71 ? 21.891 -15.375 -41.934 1.00 87.00 71 ALA A C 1
ATOM 561 O O . ALA A 1 71 ? 22.643 -14.982 -42.829 1.00 87.00 71 ALA A O 1
ATOM 562 N N . LEU A 1 72 ? 21.698 -14.663 -40.816 1.00 89.12 72 LEU A N 1
ATOM 563 C CA . LEU A 1 72 ? 22.402 -13.412 -40.543 1.00 89.12 72 LEU A CA 1
ATOM 564 C C . LEU A 1 72 ? 23.916 -13.621 -40.377 1.00 89.12 72 LEU A C 1
ATOM 566 O O . LEU A 1 72 ? 24.695 -12.828 -40.909 1.00 89.12 72 LEU A O 1
ATOM 570 N N . LEU A 1 73 ? 24.334 -14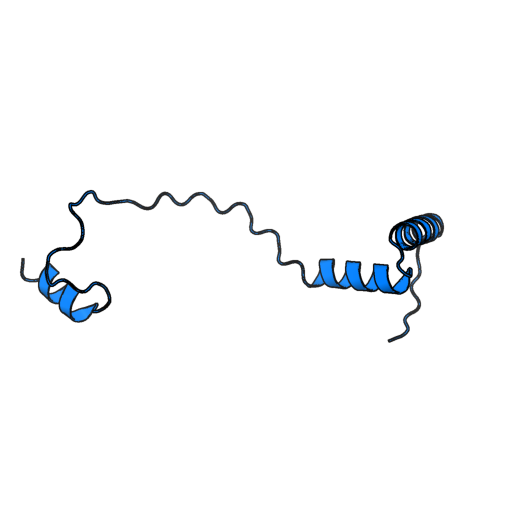.666 -39.655 1.00 90.81 73 LEU A N 1
ATOM 571 C CA . LEU A 1 73 ? 25.748 -14.956 -39.412 1.00 90.81 73 LEU A CA 1
ATOM 572 C C . LEU A 1 73 ? 26.483 -15.307 -40.712 1.00 90.81 73 LEU A C 1
ATOM 574 O O . LEU A 1 73 ? 27.531 -14.721 -40.984 1.00 90.81 73 LEU A O 1
ATOM 578 N N . ASP A 1 74 ? 25.892 -16.160 -41.552 1.00 88.75 74 ASP A N 1
ATOM 579 C CA . ASP A 1 74 ? 26.465 -16.534 -42.851 1.00 88.75 74 ASP A CA 1
ATOM 580 C C . ASP A 1 74 ? 26.743 -15.293 -43.720 1.00 88.75 74 ASP A C 1
ATOM 582 O O . ASP A 1 74 ? 27.816 -15.152 -44.314 1.00 88.75 74 ASP A O 1
ATOM 586 N N . LEU A 1 75 ? 25.816 -14.328 -43.748 1.00 86.94 75 LEU A N 1
ATOM 587 C CA . LEU A 1 75 ? 25.990 -13.070 -44.485 1.00 86.94 75 LEU A CA 1
ATOM 588 C C . LEU A 1 75 ? 27.113 -12.184 -43.925 1.00 86.94 75 LEU A C 1
ATOM 590 O O . LEU A 1 75 ? 27.719 -11.416 -44.677 1.00 86.94 75 LEU A O 1
ATOM 594 N N . MET A 1 76 ? 27.375 -12.251 -42.619 1.00 87.31 76 MET A N 1
ATOM 595 C CA . MET A 1 76 ? 28.432 -11.477 -41.963 1.00 87.31 76 MET A CA 1
ATOM 596 C C . MET A 1 76 ? 29.821 -12.086 -42.180 1.00 87.31 76 MET A C 1
ATOM 598 O O . MET A 1 76 ? 30.788 -11.331 -42.278 1.00 87.31 76 MET A O 1
ATOM 602 N N . GLU A 1 77 ? 29.918 -13.414 -42.267 1.00 90.19 77 GLU A N 1
ATOM 603 C CA . GLU A 1 77 ? 31.179 -14.151 -42.432 1.00 90.19 77 GLU A CA 1
ATOM 604 C C . GLU A 1 77 ? 31.607 -14.323 -43.896 1.00 90.19 77 GLU A C 1
ATOM 606 O O . GLU A 1 77 ? 32.788 -14.509 -44.174 1.00 90.19 77 GLU A O 1
ATOM 611 N N . THR A 1 78 ? 30.685 -14.194 -44.853 1.00 78.94 78 THR A N 1
ATOM 612 C CA . THR A 1 78 ? 30.984 -14.294 -46.299 1.00 78.94 78 THR A CA 1
ATOM 613 C C . THR A 1 78 ? 31.658 -13.023 -46.865 1.00 78.94 78 THR A C 1
ATOM 615 O O . THR A 1 78 ? 31.681 -12.808 -48.078 1.00 78.94 78 THR A O 1
ATOM 618 N N . ARG A 1 79 ? 32.183 -12.139 -46.007 1.00 56.06 79 ARG A N 1
ATOM 619 C CA . ARG A 1 79 ? 32.713 -10.821 -46.384 1.00 56.06 79 ARG A CA 1
ATOM 620 C C . ARG A 1 79 ? 34.232 -10.729 -46.364 1.00 56.06 79 ARG A C 1
ATOM 622 O O . ARG A 1 79 ? 34.846 -11.242 -45.408 1.00 56.06 79 ARG A O 1
#

Sequence (79 aa):
MRTTIQLDDNLHEMARRYAQANGKTLTALLEELLREKLLARPKRLPAEQVKLKTVNGRGMLRGVDLDDNAALLDLMETR

Foldseek 3Di:
DDDDDDDDPVVVVVLCVVQVVVVHHSVVVVVVVVCCVVVVDPPPDPPDPDDDDDDDDPDDDPPDDPVDPVVNVVVVVVD

Mean pred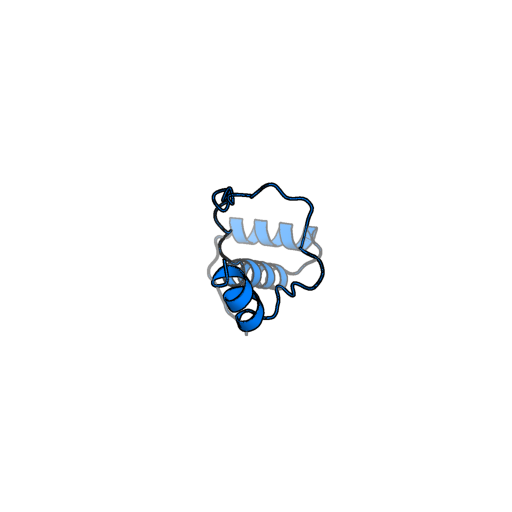icted aligned error: 13.36 Å

Secondary structure (DSSP, 8-state):
--------HHHHHHHHHHHHHTT--HHHHHHHHHHHHHH--------------PPP-SSSPTT--SS-HHHHHHHHH--